Protein AF-A0A1G1E8B8-F1 (afdb_monomer_lite)

Structure (mmCIF, N/CA/C/O backbone):
data_AF-A0A1G1E8B8-F1
#
_entry.id   AF-A0A1G1E8B8-F1
#
loop_
_atom_site.group_PDB
_atom_site.id
_atom_site.type_symbol
_atom_site.label_atom_id
_atom_site.label_alt_id
_atom_site.label_comp_id
_atom_site.label_asym_id
_atom_site.label_entity_id
_atom_site.label_seq_id
_atom_site.pdbx_PDB_ins_code
_atom_site.Cartn_x
_atom_site.Cartn_y
_atom_site.Cartn_z
_atom_site.occupancy
_atom_site.B_iso_or_equiv
_atom_site.auth_seq_id
_atom_site.auth_comp_id
_atom_site.auth_asym_id
_atom_site.auth_atom_id
_atom_site.pdbx_PDB_model_num
ATOM 1 N N . MET A 1 1 ? 10.609 25.023 -73.581 1.00 40.69 1 MET A N 1
ATOM 2 C CA . MET A 1 1 ? 11.539 23.957 -74.019 1.00 40.69 1 MET A CA 1
ATOM 3 C C . MET A 1 1 ? 12.134 23.367 -72.741 1.00 40.69 1 MET A C 1
ATOM 5 O O . MET A 1 1 ? 12.975 24.020 -72.156 1.00 40.69 1 MET A O 1
ATOM 9 N N . ARG A 1 2 ? 11.538 22.392 -72.039 1.00 40.31 2 ARG A N 1
ATOM 10 C CA . ARG A 1 2 ? 11.234 20.982 -72.376 1.00 40.31 2 ARG A CA 1
ATOM 11 C C . ARG A 1 2 ? 12.446 20.206 -72.912 1.00 40.31 2 ARG A C 1
ATOM 13 O O . ARG A 1 2 ? 12.714 20.324 -74.097 1.00 40.31 2 ARG A O 1
ATOM 20 N N . SER A 1 3 ? 13.069 19.434 -72.011 1.00 44.81 3 SER A N 1
ATOM 21 C CA . SER A 1 3 ? 13.644 18.076 -72.167 1.00 44.81 3 SER A CA 1
ATOM 22 C C . SER A 1 3 ? 13.823 17.508 -70.741 1.00 44.81 3 SER A C 1
ATOM 24 O O . SER A 1 3 ? 14.556 18.100 -69.958 1.00 44.81 3 SER A O 1
ATOM 26 N N . LEU A 1 4 ? 12.907 16.663 -70.240 1.00 47.34 4 LEU A N 1
ATOM 27 C CA . LEU A 1 4 ? 12.961 15.180 -70.208 1.00 47.34 4 LEU A CA 1
ATOM 28 C C . LEU A 1 4 ? 14.231 14.642 -69.507 1.00 47.34 4 LEU A C 1
ATOM 30 O O . LEU A 1 4 ? 15.314 14.759 -70.060 1.00 47.34 4 LEU A O 1
ATOM 34 N N . SER A 1 5 ? 14.182 14.225 -68.232 1.00 49.34 5 SER A N 1
ATOM 35 C CA . SER A 1 5 ? 13.667 12.942 -67.685 1.00 49.34 5 SER A CA 1
ATOM 36 C C . SER A 1 5 ? 14.527 11.729 -68.047 1.00 49.34 5 SER A C 1
ATOM 38 O O . SER A 1 5 ? 14.380 11.285 -69.173 1.00 49.34 5 SER A O 1
ATOM 40 N N . ILE A 1 6 ? 15.275 11.145 -67.088 1.00 53.94 6 ILE A N 1
ATOM 41 C CA . ILE A 1 6 ? 15.395 9.683 -66.851 1.00 53.94 6 ILE A CA 1
ATOM 42 C C . ILE A 1 6 ? 15.694 9.428 -65.353 1.00 53.94 6 ILE A C 1
ATOM 44 O O . ILE A 1 6 ? 16.696 9.878 -64.806 1.00 53.94 6 ILE A O 1
ATOM 48 N N . ILE A 1 7 ? 14.752 8.725 -64.721 1.00 51.94 7 ILE A N 1
ATOM 49 C CA . ILE A 1 7 ? 14.772 8.042 -63.415 1.00 51.94 7 ILE A CA 1
ATOM 50 C C . ILE A 1 7 ? 15.585 6.739 -63.557 1.00 51.94 7 ILE A C 1
ATOM 52 O O . ILE A 1 7 ? 15.692 6.264 -64.679 1.00 51.94 7 ILE A O 1
ATOM 56 N N . ILE A 1 8 ? 16.035 6.137 -62.441 1.00 54.03 8 ILE A N 1
ATOM 57 C CA . ILE A 1 8 ? 16.581 4.763 -62.232 1.00 54.03 8 ILE A CA 1
ATOM 58 C C . ILE A 1 8 ? 18.008 4.898 -61.663 1.00 54.03 8 ILE A C 1
ATOM 60 O O . ILE A 1 8 ? 18.901 5.397 -62.329 1.00 54.03 8 ILE A O 1
ATOM 64 N N . LEU A 1 9 ? 18.277 4.561 -60.399 1.00 45.94 9 LEU A N 1
ATOM 65 C CA . LEU A 1 9 ? 18.338 3.168 -59.959 1.00 45.94 9 LEU A CA 1
ATOM 66 C C . LEU A 1 9 ? 18.160 3.054 -58.431 1.00 45.94 9 LEU A C 1
ATOM 68 O O . LEU A 1 9 ? 19.099 3.209 -57.655 1.00 45.94 9 LEU A O 1
ATOM 72 N N . CYS A 1 10 ? 16.933 2.750 -58.007 1.00 47.91 10 CYS A N 1
ATOM 73 C CA . CYS A 1 10 ? 16.726 1.878 -56.854 1.00 47.91 10 CYS A CA 1
ATOM 74 C C . CYS A 1 10 ? 17.053 0.437 -57.277 1.00 47.91 10 CYS A C 1
ATOM 76 O O . CYS A 1 10 ? 16.912 0.099 -58.451 1.00 47.91 10 CYS A O 1
ATOM 78 N N . ILE A 1 11 ? 17.325 -0.411 -56.282 1.00 56.78 11 ILE A N 1
ATOM 79 C CA . ILE A 1 11 ? 17.429 -1.878 -56.354 1.00 56.78 11 ILE A CA 1
ATOM 80 C C . ILE A 1 11 ? 18.824 -2.381 -56.742 1.00 56.78 11 ILE A C 1
ATOM 82 O O . ILE A 1 11 ? 19.096 -2.621 -57.907 1.00 56.78 11 ILE A O 1
ATOM 86 N N . MET A 1 12 ? 19.664 -2.594 -55.728 1.00 51.06 12 MET A N 1
ATOM 87 C CA . MET A 1 12 ? 20.425 -3.827 -55.453 1.00 51.06 12 MET A CA 1
ATOM 88 C C . MET A 1 12 ? 20.869 -3.669 -53.994 1.00 51.06 12 MET A C 1
ATOM 90 O O . MET A 1 12 ? 21.636 -2.769 -53.687 1.00 51.06 12 MET A O 1
ATOM 94 N N . LEU A 1 13 ? 20.236 -4.315 -53.018 1.00 52.47 13 LEU A N 1
ATOM 95 C CA . LEU A 1 13 ? 20.589 -5.665 -52.586 1.00 52.47 13 LEU A CA 1
ATOM 96 C C . LEU A 1 13 ? 19.326 -6.386 -52.082 1.00 52.47 13 LEU A C 1
ATOM 98 O O . LEU A 1 13 ? 19.049 -6.451 -50.887 1.00 52.47 13 LEU A O 1
ATOM 102 N N . LEU A 1 14 ? 18.560 -6.947 -53.018 1.00 50.31 14 LEU A N 1
ATOM 103 C CA . LEU A 1 14 ? 17.726 -8.114 -52.745 1.00 50.31 14 LEU A CA 1
ATOM 104 C C . LEU A 1 14 ? 18.643 -9.336 -52.809 1.00 50.31 14 LEU A C 1
ATOM 106 O O . LEU A 1 14 ? 18.888 -9.885 -53.879 1.00 50.31 14 LEU A O 1
ATOM 110 N N . GLY A 1 15 ? 19.178 -9.732 -51.660 1.00 43.75 15 GLY A N 1
ATOM 111 C CA . GLY A 1 15 ? 19.734 -11.063 -51.456 1.00 43.75 15 GLY A CA 1
ATOM 112 C C . GLY A 1 15 ? 18.712 -11.924 -50.724 1.00 43.75 15 GLY A C 1
ATOM 113 O O . GLY A 1 15 ? 18.830 -12.111 -49.519 1.00 43.75 15 GLY A O 1
ATOM 114 N N . CYS A 1 16 ? 17.696 -12.424 -51.429 1.00 61.03 16 CYS A N 1
ATOM 115 C CA . CYS A 1 16 ? 16.854 -13.515 -50.939 1.00 61.03 16 CYS A CA 1
ATOM 116 C C . CYS A 1 16 ? 17.025 -14.736 -51.846 1.00 61.03 16 CYS A C 1
ATOM 118 O O . CYS A 1 16 ? 16.749 -14.660 -53.041 1.00 61.03 16 CYS A O 1
ATOM 120 N N . GLY A 1 17 ? 17.406 -15.868 -51.250 1.00 41.22 17 GLY A N 1
ATOM 121 C CA . GLY A 1 17 ? 17.297 -17.203 -51.843 1.00 41.22 17 GLY A CA 1
ATOM 122 C C . GLY A 1 17 ? 18.468 -18.111 -51.468 1.00 41.22 17 GLY A C 1
ATOM 123 O O . GLY A 1 17 ? 19.609 -17.724 -51.669 1.00 41.22 17 GLY A O 1
ATOM 124 N N . LYS A 1 18 ? 18.301 -19.338 -50.974 1.00 42.00 18 LYS A N 1
ATOM 125 C CA . LYS A 1 18 ? 17.205 -20.076 -50.322 1.00 42.00 18 LYS A CA 1
ATOM 126 C C . LYS A 1 18 ? 17.886 -21.333 -49.726 1.00 42.00 18 LYS A C 1
ATOM 128 O O . LYS A 1 18 ? 18.814 -21.845 -50.338 1.00 42.00 18 LYS A O 1
ATOM 133 N N . GLU A 1 19 ? 17.438 -21.741 -48.540 1.00 51.81 19 GLU A N 1
ATOM 134 C CA . GLU A 1 19 ? 17.568 -23.031 -47.819 1.00 51.81 19 GLU A CA 1
ATOM 135 C C . GLU A 1 19 ? 18.385 -24.197 -48.433 1.00 51.81 19 GLU A C 1
ATOM 137 O O . GLU A 1 19 ? 18.140 -24.566 -49.577 1.00 51.81 19 GLU A O 1
ATOM 142 N N . TYR A 1 20 ? 19.233 -24.867 -47.619 1.00 36.22 20 TYR A N 1
ATOM 143 C CA . TYR A 1 20 ? 19.095 -26.296 -47.222 1.00 36.22 20 TYR A CA 1
ATOM 144 C C . TYR A 1 20 ? 20.221 -26.786 -46.253 1.00 36.22 20 TYR A C 1
ATOM 146 O O . TYR A 1 20 ? 21.338 -27.022 -46.696 1.00 36.22 20 TYR A O 1
ATOM 154 N N . LEU A 1 21 ? 19.847 -26.994 -44.966 1.00 42.97 21 LEU A N 1
ATOM 155 C CA . LEU A 1 21 ? 20.272 -28.006 -43.946 1.00 42.97 21 LEU A CA 1
ATOM 156 C C . LEU A 1 21 ? 21.771 -28.174 -43.539 1.00 42.97 21 LEU A C 1
ATOM 158 O O . LEU A 1 21 ? 22.641 -27.791 -44.307 1.00 42.97 21 LEU A O 1
ATOM 162 N N . PRO A 1 22 ? 22.133 -28.822 -42.391 1.00 46.41 22 PRO A N 1
ATOM 163 C CA . PRO A 1 22 ? 21.325 -29.458 -41.329 1.00 46.41 22 PRO A CA 1
ATOM 164 C C . PRO A 1 22 ? 21.736 -29.111 -39.866 1.00 46.41 22 PRO A C 1
ATOM 166 O O . PRO A 1 22 ? 22.858 -28.718 -39.575 1.00 46.41 22 PRO A O 1
ATOM 169 N N . ASN A 1 23 ? 20.830 -29.397 -38.924 1.00 46.84 23 ASN A N 1
ATOM 170 C CA . ASN A 1 23 ? 21.108 -29.809 -37.537 1.00 46.84 23 ASN A CA 1
ATOM 171 C C . ASN A 1 23 ? 22.133 -29.016 -36.705 1.00 46.84 23 ASN A C 1
ATOM 173 O O . ASN A 1 23 ? 23.230 -29.493 -36.424 1.00 46.84 23 ASN A O 1
ATOM 177 N N . THR A 1 24 ? 21.680 -27.931 -36.092 1.00 38.81 24 THR A N 1
ATOM 178 C CA . THR A 1 24 ? 22.001 -27.668 -34.684 1.00 38.81 24 THR A CA 1
ATOM 179 C C . THR A 1 24 ? 20.712 -27.251 -33.999 1.00 38.81 24 THR A C 1
ATOM 181 O O . THR A 1 24 ? 19.916 -26.503 -34.561 1.00 38.81 24 THR A O 1
ATOM 184 N N . ALA A 1 25 ? 20.455 -27.815 -32.821 1.00 44.56 25 ALA A N 1
ATOM 185 C CA . ALA A 1 25 ? 19.303 -27.505 -31.987 1.00 44.56 25 ALA A CA 1
ATOM 186 C C . ALA A 1 25 ? 19.381 -26.032 -31.547 1.00 44.56 25 ALA A C 1
ATOM 188 O O . ALA A 1 25 ? 19.909 -25.698 -30.490 1.00 44.56 25 ALA A O 1
ATOM 189 N N . GLY A 1 26 ? 18.938 -25.141 -32.429 1.00 35.56 26 GLY A N 1
ATOM 190 C CA . GLY A 1 26 ? 18.883 -23.710 -32.217 1.00 35.56 26 GLY A CA 1
ATOM 191 C C . GLY A 1 26 ? 17.633 -23.393 -31.426 1.00 35.56 26 GLY A C 1
ATOM 192 O O . GLY A 1 26 ? 16.525 -23.485 -31.951 1.00 35.56 26 GLY A O 1
ATOM 193 N N . SER A 1 27 ? 17.846 -23.062 -30.157 1.00 38.50 27 SER A N 1
ATOM 194 C CA . SER A 1 27 ? 16.885 -22.425 -29.266 1.00 38.50 27 SER A CA 1
ATOM 195 C C . SER A 1 27 ? 15.949 -21.505 -30.051 1.00 38.50 27 SER A C 1
ATOM 197 O O . SER A 1 27 ? 16.394 -20.545 -30.686 1.00 38.50 27 SER A O 1
ATOM 199 N N . THR A 1 28 ? 14.654 -21.812 -30.032 1.00 36.44 28 THR A N 1
ATOM 200 C CA . THR A 1 28 ? 13.612 -20.906 -30.503 1.00 36.44 28 THR A CA 1
ATOM 201 C C . THR A 1 28 ? 13.578 -19.722 -29.546 1.00 36.44 28 THR A C 1
ATOM 203 O O . THR A 1 28 ? 12.782 -19.697 -28.608 1.00 36.44 28 THR A O 1
ATOM 206 N N . VAL A 1 29 ? 14.469 -18.750 -29.743 1.00 45.25 29 VAL A N 1
ATOM 207 C CA . VAL A 1 29 ? 14.337 -17.448 -29.098 1.00 45.25 29 VAL A CA 1
ATOM 208 C C . VAL A 1 29 ? 13.129 -16.801 -29.757 1.00 45.25 29 VAL A C 1
ATOM 210 O O . VAL A 1 29 ? 13.216 -16.222 -30.840 1.00 45.25 29 VAL A O 1
ATOM 213 N N . GLN A 1 30 ? 11.968 -16.999 -29.133 1.00 43.91 30 GLN A N 1
ATOM 214 C CA . GLN A 1 30 ? 10.785 -16.213 -29.434 1.00 43.91 30 GLN A CA 1
ATOM 215 C C . GLN A 1 30 ? 11.179 -14.731 -29.351 1.00 43.91 30 GLN A C 1
ATOM 217 O O . GLN A 1 30 ? 11.941 -14.360 -28.452 1.00 43.91 30 GLN A O 1
ATOM 222 N N . PRO A 1 31 ? 10.711 -13.881 -30.281 1.00 46.53 31 PRO A N 1
ATOM 223 C CA . PRO A 1 31 ? 10.956 -12.451 -30.185 1.00 46.53 31 PRO A CA 1
ATOM 224 C C . PRO A 1 31 ? 10.468 -11.976 -28.815 1.00 46.53 31 PRO A C 1
ATOM 226 O O . PRO A 1 31 ? 9.332 -12.264 -28.438 1.00 46.53 31 PRO A O 1
ATOM 229 N N . ALA A 1 32 ? 11.342 -11.304 -28.060 1.00 48.88 32 ALA A N 1
ATOM 230 C CA . ALA A 1 32 ? 11.000 -10.764 -26.753 1.00 48.88 32 ALA A CA 1
ATOM 231 C C . ALA A 1 32 ? 9.765 -9.873 -26.913 1.00 48.88 32 ALA A C 1
ATOM 233 O O . ALA A 1 32 ? 9.815 -8.830 -27.571 1.00 48.88 32 ALA A O 1
ATOM 234 N N . VAL A 1 33 ? 8.637 -10.321 -26.366 1.00 49.09 33 VAL A N 1
ATOM 235 C CA . VAL A 1 33 ? 7.417 -9.523 -26.318 1.00 49.09 33 VAL A CA 1
ATOM 236 C C . VAL A 1 33 ? 7.775 -8.301 -25.484 1.00 49.09 33 VAL A C 1
ATOM 238 O O . VAL A 1 33 ? 8.165 -8.449 -24.327 1.00 49.09 33 VAL A O 1
ATOM 241 N N . SER A 1 34 ? 7.734 -7.105 -26.076 1.00 47.81 34 SER A N 1
ATOM 242 C CA . SER A 1 34 ? 7.955 -5.877 -25.315 1.00 47.81 34 SER A CA 1
ATOM 243 C C . SER A 1 34 ? 6.882 -5.817 -24.228 1.00 47.81 34 SER A C 1
ATOM 245 O O . SER A 1 34 ? 5.694 -5.689 -24.516 1.00 47.81 34 SER A O 1
ATOM 247 N N . GLY A 1 35 ? 7.306 -6.031 -22.990 1.00 54.06 35 GLY A N 1
ATOM 248 C CA . GLY A 1 35 ? 6.452 -6.180 -21.825 1.00 54.06 35 GLY A CA 1
ATOM 249 C C . GLY A 1 35 ? 7.332 -6.259 -20.587 1.00 54.06 35 GLY A C 1
ATOM 250 O O . GLY A 1 35 ? 8.425 -6.828 -20.630 1.00 54.06 35 GLY A O 1
ATOM 251 N N . VAL A 1 36 ? 6.881 -5.653 -19.492 1.00 57.31 36 VAL A N 1
ATOM 252 C CA . VAL A 1 36 ? 7.593 -5.716 -18.214 1.00 57.31 36 VAL A CA 1
ATOM 253 C C . VAL A 1 36 ? 7.597 -7.174 -17.757 1.00 57.31 36 VAL A C 1
ATOM 255 O O . VAL A 1 36 ? 6.550 -7.729 -17.434 1.00 57.31 36 VAL A O 1
ATOM 258 N N . HIS A 1 37 ? 8.765 -7.816 -17.783 1.00 56.91 37 HIS A N 1
ATOM 259 C CA . HIS A 1 37 ? 8.941 -9.129 -17.172 1.00 56.91 37 HIS A CA 1
ATOM 260 C C . HIS A 1 37 ? 9.102 -8.929 -15.672 1.00 56.91 37 HIS A C 1
ATOM 262 O O . HIS A 1 37 ? 10.149 -8.487 -15.202 1.00 56.91 37 HIS A O 1
ATOM 268 N N . VAL A 1 38 ? 8.042 -9.234 -14.933 1.00 66.56 38 VAL A N 1
ATOM 269 C CA . VAL A 1 38 ? 8.087 -9.330 -13.478 1.00 66.56 38 VAL A CA 1
ATOM 270 C C . VAL A 1 38 ? 8.343 -10.794 -13.146 1.00 66.56 38 VAL A C 1
ATOM 272 O O . VAL A 1 38 ? 7.505 -11.650 -13.424 1.00 66.56 38 VAL A O 1
ATOM 275 N N . ASP A 1 39 ? 9.532 -11.095 -12.624 1.00 76.50 39 ASP A N 1
ATOM 276 C CA . ASP A 1 39 ? 9.881 -12.457 -12.216 1.00 76.50 39 ASP A CA 1
ATOM 277 C C . ASP A 1 39 ? 8.985 -12.916 -11.051 1.00 76.50 39 ASP A C 1
ATOM 279 O O . ASP A 1 39 ? 8.568 -12.113 -10.213 1.00 76.50 39 ASP A O 1
ATOM 283 N N . LYS A 1 40 ? 8.710 -14.221 -10.968 1.00 82.69 40 LYS A N 1
ATOM 284 C CA . LYS A 1 40 ? 7.904 -14.829 -9.903 1.00 82.69 40 LYS A CA 1
ATOM 285 C C . LYS A 1 40 ? 8.443 -14.468 -8.518 1.00 82.69 40 LYS A C 1
ATOM 287 O O . LYS A 1 40 ? 7.656 -14.186 -7.624 1.00 82.69 40 LYS A O 1
ATOM 292 N N . ALA A 1 41 ? 9.765 -14.406 -8.356 1.00 85.69 41 ALA A N 1
ATOM 293 C CA . ALA A 1 41 ? 10.394 -14.013 -7.096 1.00 85.69 41 ALA A CA 1
ATOM 294 C C . ALA A 1 41 ? 9.976 -12.604 -6.630 1.00 85.69 41 ALA A C 1
ATOM 296 O O . ALA A 1 41 ? 9.855 -12.347 -5.431 1.00 85.69 41 ALA A O 1
ATOM 297 N N . TYR A 1 42 ? 9.722 -11.693 -7.574 1.00 84.44 42 TYR A N 1
ATOM 298 C CA . TYR A 1 42 ? 9.231 -10.356 -7.262 1.00 84.44 42 TYR A CA 1
ATOM 299 C C . TYR A 1 42 ? 7.799 -10.417 -6.720 1.00 84.44 42 TYR A C 1
ATOM 301 O O . TYR A 1 42 ? 7.539 -9.875 -5.650 1.00 84.44 42 TYR A O 1
ATOM 309 N N . PHE A 1 43 ? 6.906 -11.149 -7.395 1.00 86.94 43 PHE A N 1
ATOM 310 C CA . PHE A 1 43 ? 5.531 -11.368 -6.931 1.00 86.94 43 PHE A CA 1
ATOM 311 C C . PHE A 1 43 ? 5.459 -12.086 -5.582 1.00 86.94 43 PHE A C 1
ATOM 313 O O . PHE A 1 43 ? 4.719 -11.645 -4.708 1.00 86.94 43 PHE A O 1
ATOM 320 N N . ASP A 1 44 ? 6.251 -13.144 -5.395 1.00 91.38 44 ASP A N 1
ATOM 321 C CA . ASP A 1 44 ? 6.312 -13.895 -4.137 1.00 91.38 44 ASP A CA 1
ATOM 322 C C . ASP A 1 44 ? 6.691 -12.979 -2.970 1.00 91.38 44 ASP A C 1
ATOM 324 O O . ASP A 1 44 ? 6.170 -13.131 -1.867 1.00 91.38 44 ASP A O 1
ATOM 328 N N . THR A 1 45 ? 7.563 -11.994 -3.215 1.00 92.06 45 THR A N 1
ATOM 329 C CA . THR A 1 45 ? 7.904 -11.053 -2.153 1.00 92.06 45 THR A CA 1
ATOM 330 C C . THR A 1 45 ? 6.773 -10.076 -1.855 1.00 92.06 45 THR A C 1
ATOM 332 O O . THR A 1 45 ? 6.536 -9.793 -0.689 1.00 92.06 45 THR A O 1
ATOM 335 N N . LEU A 1 46 ? 6.057 -9.575 -2.866 1.00 94.31 46 LEU A N 1
ATOM 336 C CA . LEU A 1 46 ? 4.926 -8.673 -2.624 1.00 94.31 46 LEU A CA 1
ATOM 337 C C . LEU A 1 46 ? 3.812 -9.371 -1.828 1.00 94.31 46 LEU A C 1
ATOM 339 O O . LEU A 1 46 ? 3.248 -8.766 -0.920 1.00 94.31 46 LEU A O 1
ATOM 343 N N . ASP A 1 47 ? 3.538 -10.646 -2.125 1.00 95.94 47 ASP A N 1
ATOM 344 C CA . ASP A 1 47 ? 2.597 -11.481 -1.364 1.00 95.94 47 ASP A CA 1
ATOM 345 C C . ASP A 1 47 ? 3.085 -11.714 0.076 1.00 95.94 47 ASP A C 1
ATOM 347 O O . ASP A 1 47 ? 2.322 -11.576 1.034 1.00 95.94 47 ASP A O 1
ATOM 351 N N . GLN A 1 48 ? 4.375 -12.009 0.262 1.00 96.88 48 GLN A N 1
ATOM 352 C CA . GLN A 1 48 ? 4.953 -12.134 1.599 1.00 96.88 48 GLN A CA 1
ATOM 353 C C . GLN A 1 48 ? 4.835 -10.826 2.398 1.00 96.88 48 GLN A C 1
ATOM 355 O O . GLN A 1 48 ? 4.332 -10.844 3.519 1.00 96.88 48 GLN A O 1
ATOM 360 N N . GLU A 1 49 ? 5.252 -9.699 1.825 1.00 97.06 49 GLU A N 1
ATOM 361 C CA . GLU A 1 49 ? 5.185 -8.382 2.468 1.00 97.06 49 GLU A CA 1
ATOM 362 C C . GLU A 1 49 ? 3.727 -7.999 2.782 1.00 97.06 49 GLU A C 1
ATOM 364 O O . GLU A 1 49 ? 3.448 -7.458 3.848 1.00 97.06 49 GLU A O 1
ATOM 369 N N . PHE A 1 50 ? 2.768 -8.368 1.924 1.00 97.94 50 PHE A N 1
ATOM 370 C CA . PHE A 1 50 ? 1.340 -8.191 2.200 1.00 97.94 50 PHE A CA 1
ATOM 371 C C . PHE A 1 50 ? 0.884 -8.988 3.433 1.00 97.94 50 PHE A C 1
ATOM 373 O O . PHE A 1 50 ? 0.181 -8.462 4.301 1.00 97.94 50 PHE A O 1
ATOM 380 N N . LYS A 1 51 ? 1.292 -10.257 3.546 1.00 98.25 51 LYS A N 1
ATOM 381 C CA . LYS A 1 51 ? 0.990 -11.114 4.709 1.00 98.25 51 LYS A CA 1
ATOM 382 C C . LYS A 1 51 ? 1.622 -10.583 5.994 1.00 98.25 51 LYS A C 1
ATOM 384 O O . LYS A 1 51 ? 1.008 -10.628 7.057 1.00 98.25 51 LYS A O 1
ATOM 389 N N . GLU A 1 52 ? 2.836 -10.055 5.903 1.00 97.94 52 GLU A N 1
ATOM 390 C CA . GLU A 1 52 ? 3.511 -9.417 7.032 1.00 97.94 52 GLU A CA 1
ATOM 391 C C . GLU A 1 52 ? 2.767 -8.151 7.476 1.00 97.94 52 GLU A C 1
ATOM 393 O O . GLU A 1 52 ? 2.480 -7.994 8.663 1.00 97.94 52 GLU A O 1
ATOM 398 N N . THR A 1 53 ? 2.373 -7.282 6.540 1.00 98.06 53 THR A N 1
ATOM 399 C CA . THR A 1 53 ? 1.629 -6.053 6.852 1.00 98.06 53 THR A CA 1
ATOM 400 C C . THR A 1 53 ? 0.232 -6.346 7.405 1.00 98.06 53 THR A C 1
ATOM 402 O O . THR A 1 53 ? -0.166 -5.738 8.399 1.00 98.06 53 THR A O 1
ATOM 405 N N . THR A 1 54 ? -0.509 -7.304 6.841 1.00 98.12 54 THR A N 1
ATOM 406 C CA . THR A 1 54 ? -1.808 -7.741 7.400 1.00 98.12 54 THR A CA 1
ATOM 407 C C . THR A 1 54 ? -1.650 -8.312 8.808 1.00 98.12 54 THR A C 1
ATOM 409 O O . THR A 1 54 ? -2.389 -7.928 9.713 1.00 98.12 54 THR A O 1
ATOM 412 N N . SER A 1 55 ? -0.634 -9.149 9.041 1.00 98.12 55 SER A N 1
ATOM 413 C CA . SER A 1 55 ? -0.342 -9.677 10.377 1.00 98.12 55 SER A CA 1
ATOM 414 C C . SER A 1 55 ? 0.065 -8.588 11.376 1.00 98.12 55 SER A C 1
ATOM 416 O O . SER A 1 55 ? -0.291 -8.697 12.546 1.00 98.12 55 SER A O 1
ATOM 418 N N . CYS A 1 56 ? 0.823 -7.573 10.951 1.00 98.44 56 CYS A N 1
ATOM 419 C CA . CYS A 1 56 ? 1.269 -6.476 11.816 1.00 98.44 56 CYS A CA 1
ATOM 420 C C . CYS A 1 56 ? 0.118 -5.537 12.191 1.00 98.44 56 CYS A C 1
ATOM 422 O O . CYS A 1 56 ? -0.050 -5.185 13.355 1.00 98.44 56 CYS A O 1
ATOM 424 N N . THR A 1 57 ? -0.695 -5.156 11.204 1.00 97.75 57 THR A N 1
ATOM 425 C CA . THR A 1 57 ? -1.810 -4.214 11.387 1.00 97.75 57 THR A CA 1
ATOM 426 C C . THR A 1 57 ? -3.024 -4.855 12.062 1.00 97.75 57 THR A C 1
ATOM 428 O O . THR A 1 57 ? -3.837 -4.150 12.656 1.00 97.75 57 THR A O 1
ATOM 431 N N . GLY A 1 58 ? -3.174 -6.182 11.960 1.00 97.62 58 GLY A N 1
ATOM 432 C CA . GLY A 1 58 ? -4.363 -6.908 12.410 1.00 97.62 58 GLY A CA 1
ATOM 433 C C . GLY A 1 58 ? -5.601 -6.666 11.537 1.00 97.62 58 GLY A C 1
ATOM 434 O O . GLY A 1 58 ? -6.703 -7.059 11.921 1.00 97.62 58 GLY A O 1
ATOM 435 N N . LEU A 1 59 ? -5.435 -6.008 10.385 1.00 97.50 59 LEU A N 1
ATOM 436 C CA . LEU A 1 59 ? -6.508 -5.691 9.447 1.00 97.50 59 LEU A CA 1
ATOM 437 C C . LEU A 1 59 ? -6.684 -6.807 8.414 1.00 97.50 59 LEU A C 1
ATOM 439 O O . LEU A 1 59 ? -5.724 -7.451 7.991 1.00 97.50 59 LEU A O 1
ATOM 443 N N . ASN A 1 60 ? -7.927 -7.013 7.978 1.00 96.56 60 ASN A N 1
ATOM 444 C CA . ASN A 1 60 ? -8.247 -8.050 7.000 1.00 96.56 60 ASN A CA 1
ATOM 445 C C . ASN A 1 60 ? -8.036 -7.552 5.566 1.00 96.56 60 ASN A C 1
ATOM 447 O O . ASN A 1 60 ? -8.414 -6.430 5.234 1.00 96.56 60 ASN A O 1
ATOM 451 N N . GLY A 1 61 ? -7.517 -8.414 4.696 1.00 95.50 61 GLY A N 1
ATOM 452 C CA . GLY A 1 61 ? -7.432 -8.168 3.260 1.00 95.50 61 GLY A CA 1
ATOM 453 C C . GLY A 1 61 ? -6.883 -9.380 2.513 1.00 95.50 61 GLY A C 1
ATOM 454 O O . GLY A 1 61 ? -6.246 -10.243 3.117 1.00 95.50 6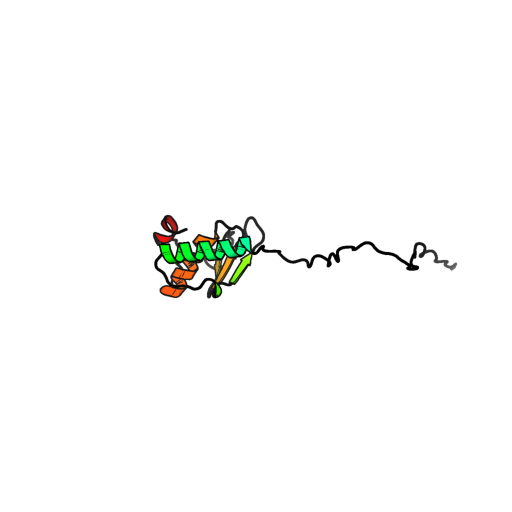1 GLY A O 1
ATOM 455 N N . ASP A 1 62 ? -7.125 -9.431 1.205 1.00 96.38 62 ASP A N 1
ATOM 456 C CA . ASP A 1 62 ? -6.547 -10.431 0.302 1.00 96.38 62 ASP A CA 1
ATOM 457 C C . ASP A 1 62 ? -5.556 -9.760 -0.660 1.00 96.38 62 ASP A C 1
ATOM 459 O O . ASP A 1 62 ? -5.840 -8.697 -1.220 1.00 96.38 62 ASP A O 1
ATOM 463 N N . PHE A 1 63 ? -4.393 -10.385 -0.848 1.00 95.94 63 PHE A N 1
ATOM 464 C CA . PHE A 1 63 ? -3.383 -9.956 -1.812 1.00 95.94 63 PHE A CA 1
ATOM 465 C C . PHE A 1 63 ? -3.931 -10.012 -3.242 1.00 95.94 63 PHE A C 1
ATOM 467 O O . PHE A 1 63 ? -3.656 -9.129 -4.052 1.00 95.94 63 PHE A O 1
ATOM 474 N N . TRP A 1 64 ? -4.745 -11.026 -3.549 1.00 94.75 64 TRP A N 1
ATOM 475 C CA . TRP A 1 64 ? -5.286 -11.243 -4.892 1.00 94.75 64 TRP A CA 1
ATOM 476 C C . TRP A 1 64 ? -6.389 -10.263 -5.280 1.00 94.75 64 TRP A C 1
ATOM 478 O O . TRP A 1 64 ? -6.718 -10.152 -6.462 1.00 94.75 64 TRP A O 1
ATOM 488 N N . ASP A 1 65 ? -6.907 -9.511 -4.312 1.00 96.06 65 ASP A N 1
ATOM 489 C CA . ASP A 1 65 ? -7.813 -8.405 -4.579 1.00 96.06 65 ASP A CA 1
ATOM 490 C C . ASP A 1 65 ? -7.062 -7.153 -5.049 1.00 96.06 65 ASP A C 1
ATOM 492 O O . ASP A 1 65 ? -7.696 -6.251 -5.590 1.00 96.06 65 ASP A O 1
ATOM 496 N N . VAL A 1 66 ? -5.734 -7.071 -4.897 1.00 95.88 66 VAL A N 1
ATOM 497 C CA . VAL A 1 66 ? -4.948 -5.874 -5.229 1.00 95.88 66 VAL A CA 1
ATOM 498 C C . VAL A 1 66 ? -4.407 -5.931 -6.659 1.00 95.88 66 VAL A C 1
ATOM 500 O O . VAL A 1 66 ? -3.681 -6.842 -7.051 1.00 95.88 66 VAL A O 1
ATOM 503 N N . ALA A 1 67 ? -4.695 -4.894 -7.445 1.00 95.12 67 ALA A N 1
ATOM 504 C CA . ALA A 1 67 ? -4.115 -4.701 -8.769 1.00 95.12 67 ALA A CA 1
ATOM 505 C C . ALA A 1 67 ? -2.842 -3.846 -8.683 1.00 95.12 67 ALA A C 1
ATOM 507 O O . ALA A 1 67 ? -2.901 -2.660 -8.354 1.00 95.12 67 ALA A O 1
ATOM 508 N N . ILE A 1 68 ? -1.696 -4.440 -9.017 1.00 93.50 68 ILE A N 1
ATOM 509 C CA . ILE A 1 68 ? -0.374 -3.813 -8.890 1.00 93.50 68 ILE A CA 1
ATOM 510 C C . ILE A 1 68 ? 0.080 -3.275 -10.248 1.00 93.50 68 ILE A C 1
ATOM 512 O O . ILE A 1 68 ? 0.161 -4.018 -11.227 1.00 93.50 68 ILE A O 1
ATOM 516 N N . PHE A 1 69 ? 0.403 -1.985 -10.307 1.00 92.06 69 PHE A N 1
ATOM 517 C CA . PHE A 1 69 ? 0.901 -1.319 -11.507 1.00 92.06 69 PHE A CA 1
ATOM 518 C C . PHE A 1 69 ? 2.296 -0.766 -11.250 1.00 92.06 69 PHE A C 1
ATOM 520 O O . PHE A 1 69 ? 2.484 0.126 -10.425 1.00 92.06 69 PHE A O 1
ATOM 527 N N . LEU A 1 70 ? 3.269 -1.272 -12.004 1.00 90.81 70 LEU A N 1
ATOM 528 C CA . LEU A 1 70 ? 4.626 -0.746 -11.983 1.00 90.81 70 LEU A CA 1
ATOM 529 C C . LEU A 1 70 ? 4.694 0.500 -12.864 1.00 90.81 70 LEU A C 1
ATOM 531 O O . LEU A 1 70 ? 4.471 0.447 -14.076 1.00 90.81 70 LEU A O 1
ATOM 535 N N . MET A 1 71 ? 4.977 1.624 -12.226 1.00 91.25 71 MET A N 1
ATOM 536 C CA . MET A 1 71 ? 5.093 2.936 -12.834 1.00 91.25 71 MET A CA 1
ATOM 537 C C . MET A 1 71 ? 6.553 3.221 -13.204 1.00 91.25 71 MET A C 1
ATOM 539 O O . MET A 1 71 ? 7.468 2.661 -12.597 1.00 91.25 71 MET A O 1
ATOM 543 N N . PRO A 1 72 ? 6.811 4.097 -14.191 1.00 88.38 72 PRO A N 1
ATOM 544 C CA . PRO A 1 72 ? 8.174 4.491 -14.524 1.00 88.38 72 PRO A CA 1
ATOM 545 C C . PRO A 1 72 ? 8.899 5.116 -13.313 1.00 88.38 72 PRO A C 1
ATOM 547 O O . PRO A 1 72 ? 8.357 6.041 -12.706 1.00 88.38 72 PRO A O 1
ATOM 550 N N . PRO A 1 73 ? 10.116 4.658 -12.966 1.00 86.81 73 PRO A N 1
ATOM 551 C CA . PRO A 1 73 ? 10.914 5.264 -11.903 1.00 86.81 73 PRO A CA 1
ATOM 552 C C . PRO A 1 73 ? 11.487 6.635 -12.327 1.00 86.81 73 PRO A C 1
ATOM 554 O O . PRO A 1 73 ? 11.593 6.919 -13.524 1.00 86.81 73 PRO A O 1
ATOM 557 N N . PRO A 1 74 ? 11.934 7.477 -11.374 1.00 91.19 74 PRO A N 1
ATOM 558 C CA . PRO A 1 74 ? 11.905 7.242 -9.929 1.00 91.19 74 PRO A CA 1
ATOM 559 C C . PRO A 1 74 ? 10.554 7.581 -9.293 1.00 91.19 74 PRO A C 1
ATOM 561 O O . PRO A 1 74 ? 10.317 7.180 -8.167 1.00 91.19 74 PRO A O 1
ATOM 564 N N . SER A 1 75 ? 9.686 8.317 -9.986 1.00 94.00 75 SER A N 1
ATOM 565 C CA . SER A 1 75 ? 8.386 8.755 -9.480 1.00 94.00 75 SER A CA 1
ATOM 566 C C . SER A 1 75 ? 7.425 9.058 -10.629 1.00 94.00 75 SER A C 1
ATOM 568 O O . SER A 1 75 ? 7.839 9.276 -11.770 1.00 94.00 75 SER A O 1
ATOM 570 N N . PHE A 1 76 ? 6.131 9.107 -10.324 1.00 94.19 76 PHE A N 1
ATOM 571 C CA . PHE A 1 76 ? 5.060 9.429 -11.269 1.00 94.19 76 PHE A CA 1
ATOM 572 C C . PHE A 1 76 ? 4.156 10.545 -10.721 1.00 94.19 76 PHE A C 1
ATOM 574 O O . PHE A 1 76 ? 4.118 10.756 -9.511 1.00 94.19 76 PHE A O 1
ATOM 581 N N . PRO A 1 77 ? 3.423 11.285 -11.571 1.00 94.38 77 PRO A N 1
ATOM 582 C CA . PRO A 1 77 ? 2.453 12.270 -11.096 1.00 94.38 77 PRO A CA 1
ATOM 583 C C . PRO A 1 77 ? 1.353 11.608 -10.257 1.00 94.38 77 PRO A C 1
ATOM 585 O O . PRO A 1 77 ? 0.733 10.647 -10.715 1.00 94.38 77 PRO A O 1
ATOM 588 N N . CYS A 1 78 ? 1.096 12.130 -9.058 1.00 91.19 78 CYS A N 1
ATOM 589 C CA . CYS A 1 78 ? 0.029 11.628 -8.190 1.00 91.19 78 CYS A CA 1
ATOM 590 C C . CYS A 1 78 ? -1.357 11.853 -8.826 1.00 91.19 78 CYS A C 1
ATOM 592 O O . CYS A 1 78 ? -1.588 12.866 -9.491 1.00 91.19 78 CYS A O 1
ATOM 594 N N . ASN A 1 79 ? -2.300 10.938 -8.599 1.00 87.00 79 ASN A N 1
ATOM 595 C CA . ASN A 1 79 ? -3.659 10.998 -9.149 1.00 87.00 79 ASN A CA 1
ATOM 596 C C . ASN A 1 79 ? -4.670 11.621 -8.171 1.00 87.00 79 ASN A C 1
ATOM 598 O O . ASN A 1 79 ? -5.717 12.120 -8.593 1.00 87.00 79 ASN A O 1
ATOM 602 N N . GLY A 1 80 ? -4.391 11.586 -6.868 1.00 81.00 80 GLY A N 1
ATOM 603 C CA . GLY A 1 80 ? -5.231 12.174 -5.830 1.00 81.00 80 GLY A CA 1
ATOM 604 C C . GLY A 1 80 ? -5.402 13.686 -5.994 1.00 81.00 80 GLY A C 1
ATOM 605 O O . GLY A 1 80 ? -4.435 14.424 -6.162 1.00 81.00 80 GLY A O 1
ATOM 606 N N . LYS A 1 81 ? -6.642 14.184 -5.878 1.00 80.56 81 LYS A N 1
ATOM 607 C CA . LYS A 1 81 ? -6.946 15.629 -5.979 1.00 80.56 81 LYS A CA 1
ATOM 608 C C . LYS A 1 81 ? -6.202 16.474 -4.938 1.00 80.56 81 LYS A C 1
ATOM 610 O O . LYS A 1 81 ? -5.838 17.609 -5.205 1.00 80.56 81 LYS A O 1
ATOM 615 N N . ASN A 1 82 ? -5.976 15.925 -3.748 1.00 79.81 82 ASN A N 1
ATOM 616 C CA . ASN A 1 82 ? -5.200 16.545 -2.668 1.00 79.81 82 ASN A CA 1
ATOM 617 C C . ASN A 1 82 ? -3.677 16.521 -2.916 1.00 79.81 82 ASN A C 1
ATOM 619 O O . ASN A 1 82 ? -2.917 17.133 -2.164 1.00 79.81 82 ASN A O 1
ATOM 623 N N . LEU A 1 83 ? -3.232 15.818 -3.957 1.00 82.44 83 LEU A N 1
ATOM 624 C CA . LEU A 1 83 ? -1.835 15.646 -4.345 1.00 82.44 83 LEU A CA 1
ATOM 625 C C . LEU A 1 83 ? -1.557 16.212 -5.748 1.00 82.44 83 LEU A C 1
ATOM 627 O O . LEU A 1 83 ? -0.516 15.921 -6.334 1.00 82.44 83 LEU A O 1
ATOM 631 N N . GLU A 1 84 ? -2.462 17.033 -6.289 1.00 87.19 84 GLU A N 1
ATOM 632 C CA . GLU A 1 84 ? -2.306 17.631 -7.614 1.00 87.19 84 GLU A CA 1
ATOM 633 C C . GLU A 1 84 ? -0.983 18.412 -7.721 1.00 87.19 84 GLU A C 1
ATOM 635 O O . GLU A 1 84 ? -0.626 19.208 -6.851 1.00 87.19 84 GLU A O 1
ATOM 640 N N . GLY A 1 85 ? -0.225 18.139 -8.788 1.00 88.00 85 GLY A N 1
ATOM 641 C CA . GLY A 1 85 ? 1.098 18.724 -9.025 1.00 88.00 85 GLY A CA 1
ATOM 642 C C . GLY A 1 85 ? 2.247 18.095 -8.225 1.00 88.00 85 GLY A C 1
ATOM 643 O O . GLY A 1 85 ? 3.391 18.516 -8.399 1.00 88.00 85 GLY A O 1
ATOM 644 N N . LYS A 1 86 ? 1.981 17.092 -7.377 1.00 91.62 86 LYS A N 1
ATOM 645 C CA . LYS A 1 86 ? 3.014 16.341 -6.649 1.00 91.62 86 LYS A CA 1
ATOM 646 C C . LYS A 1 86 ? 3.455 15.093 -7.419 1.00 91.62 86 LYS A C 1
ATOM 648 O O . LYS A 1 86 ? 2.735 14.566 -8.268 1.00 91.62 86 LYS A O 1
ATOM 653 N N . MET A 1 87 ? 4.655 14.626 -7.085 1.00 94.75 87 MET A N 1
ATOM 654 C CA . MET A 1 87 ? 5.219 13.369 -7.573 1.00 94.75 87 MET A CA 1
ATOM 655 C C . MET A 1 87 ? 5.140 12.312 -6.469 1.00 94.75 87 MET A C 1
ATOM 657 O O . MET A 1 87 ? 5.443 12.609 -5.314 1.00 94.75 87 MET A O 1
ATOM 661 N N . CYS A 1 88 ? 4.755 11.099 -6.846 1.00 93.94 88 CYS A N 1
ATOM 662 C CA . CYS A 1 88 ? 4.518 9.955 -5.980 1.00 93.94 88 CYS A CA 1
ATOM 663 C C . CYS A 1 88 ? 5.496 8.820 -6.299 1.00 93.94 88 CYS A C 1
ATOM 665 O O . CYS A 1 88 ? 5.872 8.604 -7.455 1.00 93.94 88 CYS A O 1
ATOM 667 N N . TYR A 1 89 ? 5.890 8.099 -5.253 1.00 95.06 89 TYR A N 1
ATOM 668 C CA . TYR A 1 89 ? 6.681 6.868 -5.333 1.00 95.06 89 TYR A CA 1
ATOM 669 C C . TYR A 1 89 ? 5.788 5.628 -5.208 1.00 95.06 89 TYR A C 1
ATOM 671 O O . TYR A 1 89 ? 6.012 4.630 -5.889 1.00 95.06 89 TYR A O 1
ATOM 679 N N . GLY A 1 90 ? 4.717 5.741 -4.425 1.00 95.19 90 GLY A N 1
ATOM 680 C CA . GLY A 1 90 ? 3.583 4.833 -4.384 1.00 95.19 90 GLY A CA 1
ATOM 681 C C . GLY A 1 90 ? 2.278 5.627 -4.384 1.00 95.19 90 GLY A C 1
ATOM 682 O O . GLY A 1 90 ? 2.276 6.823 -4.083 1.00 95.19 90 GLY A O 1
ATOM 683 N N . GLU A 1 91 ? 1.187 4.994 -4.810 1.00 95.56 91 GLU A N 1
ATOM 684 C CA . GLU A 1 91 ? -0.157 5.536 -4.610 1.00 95.56 91 GLU A CA 1
ATOM 685 C C . GLU A 1 91 ? -1.212 4.424 -4.621 1.00 95.56 91 GLU A C 1
ATOM 687 O O . GLU A 1 91 ? -1.433 3.757 -5.641 1.00 95.56 91 GLU A O 1
ATOM 692 N N . PHE A 1 92 ? -1.925 4.271 -3.509 1.00 95.69 92 PHE A N 1
ATOM 693 C CA . PHE A 1 92 ? -3.163 3.517 -3.445 1.00 95.69 92 PHE A CA 1
ATOM 694 C C . PHE A 1 92 ? -4.317 4.324 -4.049 1.00 95.69 92 PHE A C 1
ATOM 696 O O . PHE A 1 92 ? -4.668 5.426 -3.625 1.00 95.69 92 PHE A O 1
ATOM 703 N N . ILE A 1 93 ? -4.967 3.726 -5.039 1.00 92.94 93 ILE A N 1
ATOM 704 C CA . ILE A 1 93 ? -6.130 4.261 -5.726 1.00 92.94 93 ILE A CA 1
ATOM 705 C C . ILE A 1 93 ? -7.287 3.291 -5.531 1.00 92.94 93 ILE A C 1
ATOM 707 O O . ILE A 1 93 ? -7.259 2.133 -5.953 1.00 92.94 93 ILE A O 1
ATOM 711 N N . ARG A 1 94 ? -8.361 3.808 -4.938 1.00 92.62 94 ARG A N 1
ATOM 712 C CA . ARG A 1 94 ? -9.590 3.048 -4.717 1.00 92.62 94 ARG A CA 1
ATOM 713 C C . ARG A 1 94 ? -10.146 2.455 -6.028 1.00 92.62 94 ARG A C 1
ATOM 715 O O . ARG A 1 94 ? -10.100 3.125 -7.064 1.00 92.62 94 ARG A O 1
ATOM 722 N N . PR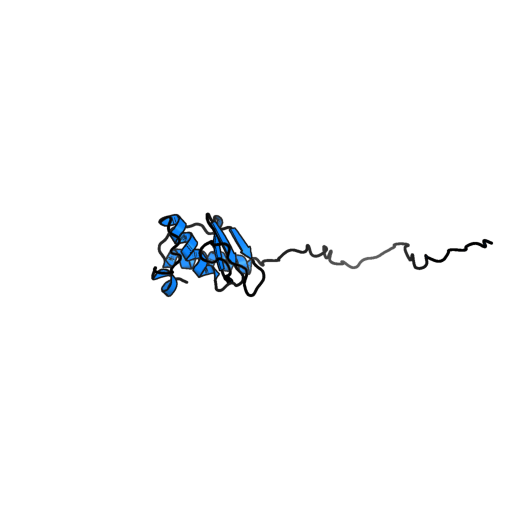O A 1 95 ? -10.747 1.253 -5.976 1.00 91.06 95 PRO A N 1
ATOM 723 C CA . PRO A 1 95 ? -10.995 0.485 -4.751 1.00 91.06 95 PRO A CA 1
ATOM 724 C C . PRO A 1 95 ? -9.830 -0.416 -4.307 1.00 91.06 95 PRO A C 1
ATOM 726 O O . PRO A 1 95 ? -9.780 -0.782 -3.139 1.00 91.06 95 PRO A O 1
ATOM 729 N N . ASN A 1 96 ? -8.915 -0.780 -5.204 1.00 94.38 96 ASN A N 1
ATOM 730 C CA . ASN A 1 96 ? -7.955 -1.866 -4.974 1.00 94.38 96 ASN A CA 1
ATOM 731 C C . ASN A 1 96 ? -6.691 -1.773 -5.852 1.00 94.38 96 ASN A C 1
ATOM 733 O O . ASN A 1 96 ? -6.044 -2.780 -6.124 1.00 94.38 96 ASN A O 1
ATOM 737 N N . LYS A 1 97 ? -6.353 -0.588 -6.363 1.00 95.38 97 LYS A N 1
ATOM 738 C CA . LYS A 1 97 ? -5.210 -0.398 -7.260 1.00 95.38 97 LYS A CA 1
ATOM 739 C C . LYS A 1 97 ? -4.034 0.196 -6.497 1.00 95.38 97 LYS A C 1
ATOM 741 O O . LYS A 1 97 ? -4.207 1.214 -5.845 1.00 95.38 97 LYS A O 1
ATOM 746 N N . VAL A 1 98 ? -2.842 -0.366 -6.648 1.00 96.19 98 VAL A N 1
ATOM 747 C CA . VAL A 1 98 ? -1.601 0.199 -6.104 1.00 96.19 98 VAL A CA 1
ATOM 748 C C . VAL A 1 98 ? -0.648 0.511 -7.252 1.00 96.19 98 VAL A C 1
ATOM 750 O O . VAL A 1 98 ? -0.325 -0.357 -8.064 1.00 96.19 98 VAL A O 1
ATOM 753 N N . LEU A 1 99 ? -0.231 1.770 -7.342 1.00 95.38 99 LEU A N 1
ATOM 754 C CA . LEU A 1 99 ? 0.786 2.245 -8.275 1.00 95.38 99 LEU A CA 1
ATOM 755 C C . LEU A 1 99 ? 2.139 2.285 -7.558 1.00 95.38 99 LEU A C 1
ATOM 757 O O . LEU A 1 99 ? 2.200 2.807 -6.452 1.00 95.38 99 LEU A O 1
ATOM 761 N N . LEU A 1 100 ? 3.210 1.778 -8.175 1.00 94.19 100 LEU A N 1
ATOM 762 C CA . LEU A 1 100 ? 4.551 1.727 -7.574 1.00 94.19 100 LEU A CA 1
ATOM 763 C C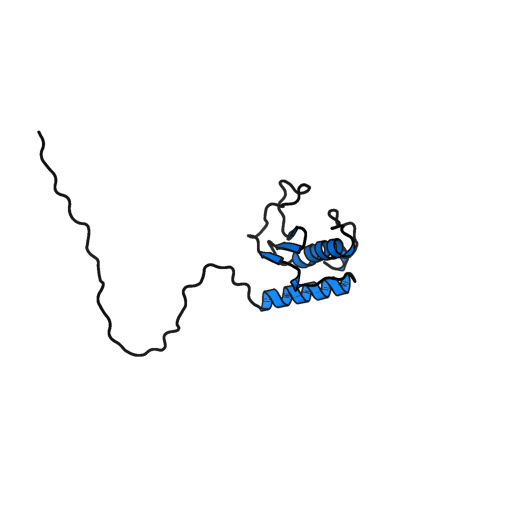 . LEU A 1 100 ? 5.628 2.173 -8.561 1.00 94.19 100 LEU A C 1
ATOM 765 O O . LEU A 1 100 ? 5.814 1.541 -9.597 1.00 94.19 100 LEU A O 1
ATOM 769 N N . ALA A 1 101 ? 6.375 3.219 -8.224 1.00 92.75 101 ALA A N 1
ATOM 770 C CA . ALA A 1 101 ? 7.628 3.590 -8.883 1.00 92.75 101 ALA A CA 1
ATOM 771 C C . ALA A 1 101 ? 8.823 2.820 -8.301 1.00 92.75 101 ALA A C 1
ATOM 773 O O . ALA A 1 101 ? 9.817 2.588 -8.991 1.00 92.75 101 ALA A O 1
ATOM 774 N N . ASP A 1 102 ? 8.719 2.422 -7.031 1.00 89.81 102 ASP A N 1
ATOM 775 C CA . ASP A 1 102 ? 9.699 1.615 -6.319 1.00 89.81 102 ASP A CA 1
ATOM 776 C C . ASP A 1 102 ? 9.032 0.568 -5.420 1.00 89.81 102 ASP A C 1
ATOM 778 O O . ASP A 1 102 ? 7.834 0.600 -5.145 1.00 89.81 102 ASP A O 1
ATOM 782 N N . ARG A 1 103 ? 9.840 -0.395 -4.975 1.00 89.12 103 ARG A N 1
ATOM 783 C CA . ARG A 1 103 ? 9.392 -1.473 -4.090 1.00 89.12 103 ARG A CA 1
ATOM 784 C C . ARG A 1 103 ? 9.169 -1.003 -2.653 1.00 89.12 103 ARG A C 1
ATOM 786 O O . ARG A 1 103 ? 8.325 -1.558 -1.964 1.00 89.12 103 ARG A O 1
ATOM 793 N N . TYR A 1 104 ? 9.937 -0.021 -2.187 1.00 90.25 104 TYR A N 1
ATOM 794 C CA . TYR A 1 104 ? 9.925 0.405 -0.785 1.00 90.25 104 TYR A CA 1
ATOM 795 C C . TYR A 1 104 ? 8.592 1.044 -0.389 1.00 90.25 104 TYR A C 1
ATOM 797 O O . TYR A 1 104 ? 8.201 0.989 0.770 1.00 90.25 104 TYR A O 1
ATOM 805 N N . SER A 1 105 ? 7.864 1.575 -1.369 1.00 95.06 105 SER A N 1
ATOM 806 C CA . SER A 1 105 ? 6.526 2.128 -1.187 1.00 95.06 105 SER A CA 1
ATOM 807 C C . SER A 1 105 ? 5.440 1.053 -1.019 1.00 95.06 105 SER A C 1
ATOM 809 O O . SER A 1 105 ? 4.339 1.370 -0.589 1.00 95.06 105 SER A O 1
ATOM 811 N N . TRP A 1 106 ? 5.711 -0.226 -1.315 1.00 96.19 106 TRP A N 1
ATOM 812 C CA . TRP A 1 106 ? 4.684 -1.277 -1.333 1.00 96.19 106 TRP A CA 1
ATOM 813 C C . TRP A 1 106 ? 3.929 -1.418 -0.012 1.00 96.19 106 TRP A C 1
ATOM 815 O O . TRP A 1 106 ? 2.710 -1.265 0.020 1.00 96.19 106 TRP A O 1
ATOM 825 N N . LYS A 1 107 ? 4.644 -1.675 1.087 1.00 97.31 107 LYS A N 1
ATOM 826 C CA . LYS A 1 107 ? 4.025 -1.880 2.403 1.00 97.31 107 LYS A CA 1
ATOM 827 C C . LYS A 1 107 ? 3.255 -0.644 2.874 1.00 97.31 107 LYS A C 1
ATOM 829 O O . LYS A 1 107 ? 2.178 -0.791 3.445 1.00 97.31 107 LYS A O 1
ATOM 834 N N . HIS A 1 108 ? 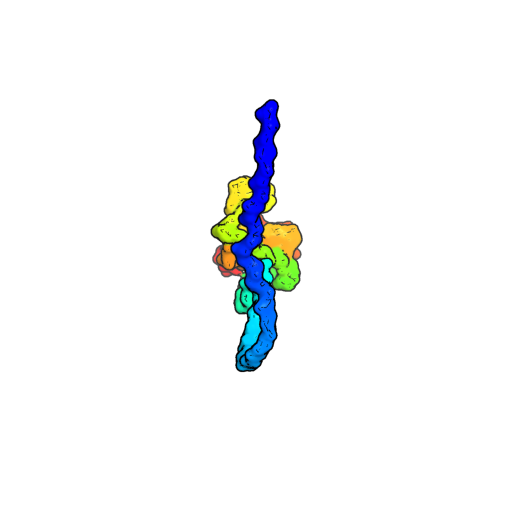3.758 0.553 2.565 1.00 97.38 108 HIS A N 1
ATOM 835 C CA . HIS A 1 108 ? 3.063 1.816 2.821 1.00 97.38 108 HIS A CA 1
ATOM 836 C C . HIS A 1 108 ? 1.701 1.866 2.110 1.00 97.38 108 HIS A C 1
ATOM 838 O O . HIS A 1 108 ? 0.674 2.082 2.752 1.00 97.38 108 HIS A O 1
ATOM 844 N N . GLU A 1 109 ? 1.660 1.576 0.806 1.00 97.62 109 GLU A N 1
ATOM 845 C CA . GLU A 1 109 ? 0.399 1.576 0.053 1.00 97.62 109 GLU A CA 1
ATOM 846 C C . GLU A 1 109 ? -0.554 0.445 0.472 1.00 97.62 109 GLU A C 1
ATOM 848 O O . GLU A 1 109 ? -1.776 0.599 0.400 1.00 97.62 109 GLU A O 1
ATOM 853 N N . ILE A 1 110 ? -0.026 -0.684 0.956 1.00 98.06 110 ILE A N 1
ATOM 854 C CA . ILE A 1 110 ? -0.856 -1.756 1.516 1.00 98.06 110 ILE A CA 1
ATOM 855 C C . ILE A 1 110 ? -1.563 -1.319 2.796 1.00 98.06 110 ILE A C 1
ATOM 857 O O . ILE A 1 110 ? -2.724 -1.677 2.981 1.00 98.06 110 ILE A O 1
ATOM 861 N N . ILE A 1 111 ? -0.937 -0.504 3.647 1.00 98.31 111 ILE A N 1
ATOM 862 C CA . ILE A 1 111 ? -1.615 0.041 4.833 1.00 98.31 111 ILE A CA 1
ATOM 863 C C . ILE A 1 111 ? -2.814 0.898 4.407 1.00 98.31 111 ILE A C 1
ATOM 865 O O . ILE A 1 111 ? -3.910 0.699 4.932 1.00 98.31 111 ILE A O 1
ATOM 869 N N . HIS A 1 112 ? -2.657 1.770 3.404 1.00 97.62 112 HIS A N 1
ATOM 870 C CA . HIS A 1 112 ? -3.770 2.551 2.848 1.00 97.62 112 HIS A CA 1
ATOM 871 C C . HIS A 1 112 ? -4.909 1.664 2.320 1.00 97.62 112 HIS A C 1
ATOM 873 O O . HIS A 1 112 ? -6.084 1.933 2.589 1.00 97.62 112 HIS A O 1
ATOM 879 N N . TYR A 1 113 ? -4.578 0.591 1.594 1.00 97.88 113 TYR A N 1
ATOM 880 C CA . TYR A 1 113 ? -5.563 -0.381 1.116 1.00 97.88 113 TYR A CA 1
ATOM 881 C C . TYR A 1 113 ? -6.309 -1.065 2.269 1.00 97.88 113 TYR A C 1
ATOM 883 O O . TYR A 1 113 ? -7.541 -1.096 2.271 1.00 97.88 113 TYR A O 1
ATOM 891 N N . LEU A 1 114 ? -5.581 -1.590 3.259 1.00 98.19 114 LEU A N 1
ATOM 892 C CA . LEU A 1 114 ? -6.165 -2.311 4.389 1.00 98.19 114 LEU A CA 1
ATOM 893 C C . LEU A 1 114 ? -7.047 -1.399 5.243 1.00 98.19 114 LEU A C 1
ATOM 895 O O . LEU A 1 114 ? -8.154 -1.797 5.609 1.00 98.19 114 LEU A O 1
ATOM 899 N N . LEU A 1 115 ? -6.608 -0.168 5.514 1.00 97.69 115 LEU A N 1
ATOM 900 C CA . LEU A 1 115 ? -7.425 0.828 6.204 1.00 97.69 115 LEU A CA 1
ATOM 901 C C . LEU A 1 115 ? -8.718 1.085 5.427 1.00 97.69 115 LEU A C 1
ATOM 903 O O . LEU A 1 115 ? -9.803 0.909 5.981 1.00 97.69 115 LEU A O 1
ATOM 907 N N . TYR A 1 116 ? -8.628 1.353 4.122 1.00 96.81 116 TYR A N 1
ATOM 908 C CA . TYR A 1 116 ? -9.811 1.605 3.303 1.00 96.81 116 TYR A CA 1
ATOM 909 C C . TYR A 1 116 ? -10.797 0.426 3.301 1.00 96.81 116 TYR A C 1
ATOM 911 O O . TYR A 1 116 ? -12.001 0.643 3.433 1.00 96.81 116 TYR A O 1
ATOM 919 N N . GLN A 1 117 ? -10.316 -0.816 3.195 1.00 97.00 117 GLN A N 1
ATOM 920 C CA . GLN A 1 117 ? -11.178 -2.004 3.217 1.00 97.00 117 GLN A CA 1
ATOM 921 C C . GLN A 1 117 ? -11.881 -2.211 4.564 1.00 97.00 117 GLN A C 1
ATOM 923 O O . GLN A 1 117 ? -13.023 -2.667 4.598 1.00 97.00 117 GLN A O 1
ATOM 928 N N . ASN A 1 118 ? -11.222 -1.876 5.676 1.00 97.19 118 ASN A N 1
ATOM 929 C CA . ASN A 1 118 ? -11.747 -2.158 7.015 1.00 97.19 118 ASN A CA 1
ATOM 930 C C . ASN A 1 118 ? -12.538 -0.983 7.613 1.00 97.19 118 ASN A C 1
ATOM 932 O O . ASN A 1 118 ? -13.422 -1.210 8.438 1.00 97.19 118 ASN A O 1
ATOM 936 N N . THR A 1 119 ? -12.251 0.260 7.217 1.00 96.12 119 THR A N 1
ATOM 937 C CA . THR A 1 119 ? -12.838 1.469 7.827 1.00 96.12 119 THR A CA 1
ATOM 938 C C . THR A 1 119 ? -13.485 2.417 6.814 1.00 96.12 119 THR A C 1
ATOM 940 O O . THR A 1 119 ? -14.290 3.266 7.195 1.00 96.12 119 THR A O 1
ATOM 943 N N . GLY A 1 120 ? -13.163 2.285 5.523 1.00 94.75 120 GLY A N 1
ATOM 944 C CA . GLY A 1 120 ? -13.539 3.244 4.482 1.00 94.75 120 GLY A CA 1
ATOM 945 C C . GLY A 1 120 ? -12.676 4.511 4.449 1.00 94.75 120 GLY A C 1
ATOM 946 O O . GLY A 1 120 ? -12.834 5.318 3.527 1.00 94.75 120 GLY A O 1
ATOM 947 N N . ASP A 1 121 ? -11.756 4.672 5.401 1.00 93.44 121 ASP A N 1
ATOM 948 C CA . ASP A 1 121 ? -10.776 5.751 5.459 1.00 93.44 121 ASP A CA 1
ATOM 949 C C . ASP A 1 121 ? -9.410 5.224 5.017 1.00 93.44 121 ASP A C 1
ATOM 951 O O . ASP A 1 121 ? -8.979 4.165 5.456 1.00 93.44 121 ASP A O 1
ATOM 955 N N . LEU A 1 122 ? -8.744 5.955 4.128 1.00 92.19 122 LEU A N 1
ATOM 956 C CA . LEU A 1 122 ? -7.397 5.610 3.684 1.00 92.19 122 LEU A CA 1
ATOM 957 C C . LEU A 1 122 ? -6.316 6.276 4.538 1.00 92.19 122 LEU A C 1
ATOM 959 O O . LEU A 1 122 ? -5.159 5.984 4.306 1.00 92.19 122 LEU A O 1
ATOM 963 N N . ASP A 1 123 ? -6.661 7.148 5.488 1.00 93.44 123 ASP A N 1
ATOM 964 C CA . ASP A 1 123 ? -5.709 7.903 6.313 1.00 93.44 123 ASP A CA 1
ATOM 965 C C . ASP A 1 123 ? -4.665 8.671 5.470 1.00 93.44 123 ASP A C 1
ATOM 967 O O . ASP A 1 123 ? -3.468 8.379 5.489 1.00 93.44 123 ASP A O 1
ATOM 971 N N . PRO A 1 124 ? -5.106 9.661 4.668 1.00 90.56 124 PRO A N 1
ATOM 972 C CA . PRO A 1 124 ? -4.232 10.402 3.754 1.00 90.56 124 PRO A CA 1
ATOM 973 C C . PRO A 1 124 ? -3.183 11.273 4.457 1.00 90.56 124 PRO A C 1
ATOM 975 O O . PRO A 1 124 ? -2.312 11.821 3.782 1.00 90.56 124 PRO A O 1
ATOM 978 N N . ASN A 1 125 ? -3.315 11.466 5.770 1.00 91.75 125 ASN A N 1
ATOM 979 C CA . ASN A 1 125 ? -2.415 12.280 6.579 1.00 91.75 125 ASN A CA 1
ATOM 980 C C . ASN A 1 125 ? -1.419 11.430 7.380 1.00 91.75 125 ASN A C 1
ATOM 982 O O . ASN A 1 125 ? -0.604 12.010 8.095 1.00 91.75 125 ASN A O 1
ATOM 986 N N . HIS A 1 126 ? -1.482 10.098 7.251 1.00 93.94 126 HIS A N 1
ATOM 987 C CA . HIS A 1 126 ? -0.609 9.153 7.948 1.00 93.94 126 HIS A CA 1
ATOM 988 C C . HIS A 1 126 ? -0.664 9.311 9.475 1.00 93.94 126 HIS A C 1
ATOM 990 O O . HIS A 1 126 ? 0.365 9.312 10.143 1.00 93.94 126 HIS A O 1
ATOM 996 N N . GLU A 1 127 ? -1.865 9.486 10.031 1.00 95.56 127 GLU A N 1
ATOM 997 C CA . GLU A 1 127 ? -2.068 9.673 11.475 1.00 95.56 127 GLU A CA 1
ATOM 998 C C . GLU A 1 127 ? -2.001 8.349 12.258 1.00 95.56 127 GLU A C 1
ATOM 1000 O O . GLU A 1 127 ? -1.718 8.340 13.457 1.00 95.56 127 GLU A O 1
ATOM 1005 N N . SER A 1 128 ? -2.254 7.221 11.595 1.00 94.94 128 SER A N 1
ATOM 1006 C CA . SER A 1 128 ? -2.161 5.883 12.167 1.00 94.94 128 SER A CA 1
ATOM 1007 C C . SER A 1 128 ? -0.713 5.484 12.455 1.00 94.94 128 SER A C 1
ATOM 1009 O O . SER A 1 128 ? 0.135 5.468 11.563 1.00 94.94 128 SER A O 1
ATOM 1011 N N . GLU A 1 129 ? -0.455 4.998 13.673 1.00 95.94 129 GLU A N 1
ATOM 1012 C CA . GLU A 1 129 ? 0.844 4.429 14.079 1.00 95.94 129 GLU A CA 1
ATOM 1013 C C . GLU A 1 129 ? 1.275 3.220 13.221 1.00 95.94 129 GLU A C 1
ATOM 1015 O O . GLU A 1 129 ? 2.425 2.781 13.276 1.00 95.94 129 GLU A O 1
ATOM 1020 N N . MET A 1 130 ? 0.368 2.657 12.414 1.00 96.50 130 MET A N 1
ATOM 1021 C CA . MET A 1 130 ? 0.685 1.589 11.463 1.00 96.50 130 MET A CA 1
ATOM 1022 C C . MET A 1 130 ? 1.736 2.025 10.437 1.00 96.50 130 MET A C 1
ATOM 1024 O O . MET A 1 130 ? 2.550 1.196 10.035 1.00 96.50 130 MET A O 1
ATOM 1028 N N . PHE A 1 131 ? 1.748 3.298 10.033 1.00 96.12 131 PHE A N 1
ATOM 1029 C CA . PHE A 1 131 ? 2.730 3.807 9.072 1.00 96.12 131 PHE A CA 1
ATOM 1030 C C . PHE A 1 131 ? 4.144 3.902 9.641 1.00 96.12 131 PHE A C 1
ATOM 1032 O O . PHE A 1 131 ? 5.082 3.924 8.861 1.00 96.12 131 PHE A O 1
ATOM 1039 N N . ASP A 1 132 ? 4.310 3.910 10.963 1.00 95.19 132 ASP A N 1
ATOM 1040 C CA . ASP A 1 132 ? 5.634 3.876 11.592 1.00 95.19 132 ASP A CA 1
ATOM 1041 C C . ASP A 1 132 ? 6.054 2.445 11.952 1.00 95.19 132 ASP A C 1
ATOM 1043 O O . ASP A 1 132 ? 7.233 2.093 11.897 1.00 95.19 132 ASP A O 1
ATOM 1047 N N . ASN A 1 133 ? 5.085 1.603 12.326 1.00 95.38 133 ASN A N 1
ATOM 1048 C CA . ASN A 1 133 ? 5.355 0.291 12.917 1.00 95.38 133 ASN A CA 1
ATOM 1049 C C . ASN A 1 133 ? 5.215 -0.888 11.940 1.00 95.38 133 ASN A C 1
ATOM 1051 O O . ASN A 1 133 ? 5.777 -1.953 12.197 1.00 95.38 133 ASN A O 1
ATOM 1055 N N . CYS A 1 134 ? 4.456 -0.731 10.851 1.00 95.62 134 CYS A N 1
ATOM 1056 C CA . CYS A 1 134 ? 4.098 -1.824 9.940 1.00 95.62 134 CYS A CA 1
ATOM 1057 C C . CYS A 1 134 ? 4.498 -1.598 8.473 1.00 95.62 134 CYS A C 1
ATOM 1059 O O . CYS A 1 134 ? 4.392 -2.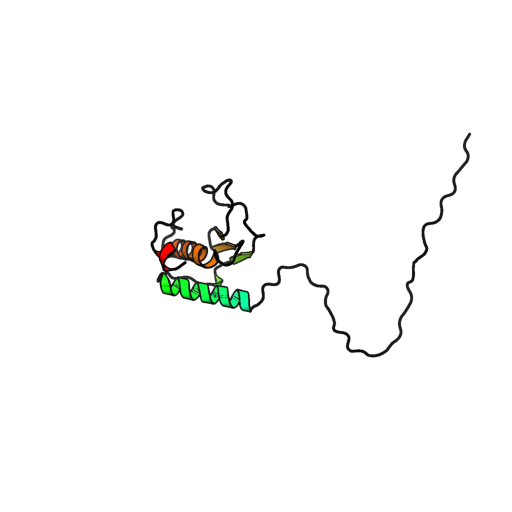541 7.677 1.00 95.62 134 CYS A O 1
ATOM 1061 N N . SER A 1 135 ? 4.955 -0.397 8.101 1.00 85.19 135 SER A N 1
ATOM 1062 C CA . SER A 1 135 ? 5.481 -0.094 6.758 1.00 85.19 135 SER A CA 1
ATOM 1063 C C . SER A 1 135 ? 6.859 -0.699 6.529 1.00 85.19 135 SER A C 1
ATOM 1065 O O . SER A 1 135 ? 7.629 -0.848 7.497 1.00 85.19 135 SER A O 1
#

Foldseek 3Di:
DDDDDDDDDDDPDPPDDDDDDDDDPDPPPPPPDPDDDDDVVNVVVLQVLLVQLCVFVVFDDDPVQAAEAADAPDWDQDPDPVRHPHTDQWDADPPHYIYHPDDVCSQVNSQLNRCCVRPVGSPPVPPDCSNVGSD

Seq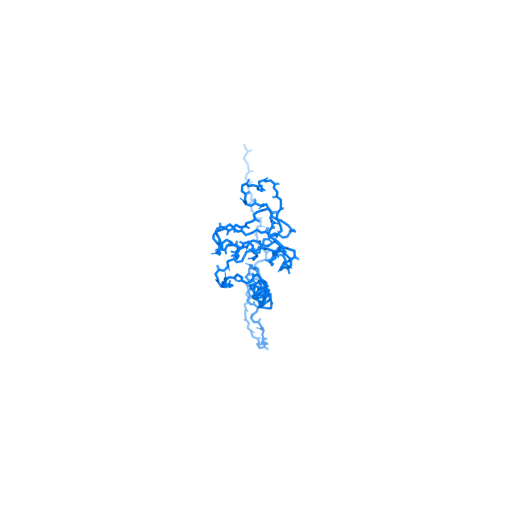uence (135 aa):
MRSLSIIILCIMLLGCGKEYLPNTAGSTVQPAVSGVHVDKAYFDTLDQEFKETTSCTGLNGDFWDVAIFLMPPPSFPCNGKNLEGKMCYGEFIRPNKVLLADRYSWKHEIIHYLLYQNTGDLDPNHESEMFDNCS

Radius of gyration: 26.84 Å; chains: 1; bounding box: 36×54×88 Å

pLDDT: mean 80.5, std 21.29, range [35.56, 98.44]

Secondary structure (DSSP, 8-state):
---------------------------------SS----HHHHHHHHHHHHHHHHHH-----GGG-EEEEPPSS-EE--SGGGTT-EESEEEETTTEEEESSSTTHHHHHHHHHHHHHHS---TT--STHHHHT-